Protein AF-M1CTD8-F1 (afdb_monomer)

pLDDT: mean 75.53, std 13.0, range [31.33, 90.31]

InterPro domains:
  IPR005174 KIB1-4, beta-propeller [PF03478] (2-93)

Foldseek 3Di:
DDDDDDPFDWDWDDDPPDPDIQIDRCRVVVFAWDDWDDDDQWIWTAGLQQWIKIWRPPDNDTDIDTQDGDPNVRDDSPPPDDDFDQDPNRTDD

Mean predicted aligned error: 8.53 Å

Solvent-accessible surface area (backbone atoms only — not comparable to full-atom values): 6082 Å² total; per-residue (Å²): 140,85,84,85,89,62,101,61,61,62,50,72,50,75,53,98,85,50,95,59,74,43,64,41,87,47,55,94,59,85,52,61,71,77,45,78,49,78,56,99,79,27,40,37,37,31,28,76,71,36,40,28,32,37,34,45,61,70,72,87,52,64,47,75,44,84,70,50,67,45,55,74,91,74,52,50,92,84,60,91,80,85,66,83,43,77,56,97,88,41,80,45,117

Secondary structure (DSSP, 8-state):
-PPP--SS-EEEE--TT-SSPEEEE-GGG-S-EEEEEEETTEEEEEETTSEEEEEEEETTEEEEEEEEE--TTT--TT------EEETTEEE-

Nearest PDB structures (foldseek):
  8eti-assembly1_5  TM=6.985E-01  e=3.260E-01  Schizosaccharomyces pombe
  8eth-assembly1_5  TM=7.047E-01  e=7.774E-01  Schizosaccharomyces pombe
  7eeb-assembly1_G  TM=6.361E-01  e=1.039E+00  Mus musculus
  9cnz-assembly1_B  TM=5.639E-01  e=1.039E+00  Escherichia coli
  6pnr-assembly1_A  TM=4.308E-01  e=2.624E+00  Agathobacter rectalis

Structure (mmCIF, N/CA/C/O backbone):
data_AF-M1CTD8-F1
#
_entry.id   AF-M1CTD8-F1
#
loop_
_atom_site.group_PDB
_atom_site.id
_atom_site.type_symbol
_atom_site.label_atom_id
_atom_site.label_alt_id
_atom_site.label_comp_id
_atom_site.label_asym_id
_atom_site.label_entity_id
_atom_site.label_seq_id
_atom_site.pdbx_PDB_ins_code
_atom_site.Cartn_x
_atom_site.Cartn_y
_atom_site.Cartn_z
_atom_site.occupancy
_atom_site.B_iso_or_equiv
_atom_site.auth_seq_id
_atom_site.auth_comp_id
_atom_site.auth_asym_id
_atom_site.auth_atom_id
_atom_site.pdbx_PDB_model_num
ATOM 1 N N . MET A 1 1 ? 10.143 7.160 19.785 1.00 36.91 1 MET A N 1
ATOM 2 C CA . MET A 1 1 ? 10.418 6.428 18.533 1.00 36.91 1 MET A CA 1
ATOM 3 C C . MET A 1 1 ? 10.536 4.960 18.903 1.00 36.91 1 MET A C 1
ATOM 5 O O . MET A 1 1 ? 11.458 4.614 19.627 1.00 36.91 1 MET A O 1
ATOM 9 N N . VAL A 1 2 ? 9.537 4.146 18.564 1.00 31.33 2 VAL A N 1
ATOM 10 C CA . VAL A 1 2 ? 9.510 2.712 18.895 1.00 31.33 2 VAL A CA 1
ATOM 11 C C . VAL A 1 2 ? 9.903 1.959 17.630 1.00 31.33 2 VAL A C 1
ATOM 13 O O . VAL A 1 2 ? 9.262 2.136 16.599 1.00 31.33 2 VAL A O 1
ATOM 16 N N . HIS A 1 3 ? 10.982 1.180 17.693 1.00 35.81 3 HIS A N 1
ATOM 17 C CA . HIS A 1 3 ? 11.416 0.315 16.598 1.00 35.81 3 HIS A CA 1
ATOM 18 C C . HIS A 1 3 ? 10.834 -1.082 16.813 1.00 35.81 3 HIS A C 1
ATOM 20 O O . HIS A 1 3 ? 11.100 -1.706 17.839 1.00 35.81 3 HIS A O 1
ATOM 26 N N . HIS A 1 4 ? 10.053 -1.571 15.851 1.00 40.94 4 HIS A N 1
ATOM 27 C CA . HIS A 1 4 ? 9.598 -2.957 15.821 1.00 40.94 4 HIS A CA 1
ATOM 28 C C . HIS A 1 4 ? 10.595 -3.774 14.992 1.00 40.94 4 HIS A C 1
ATOM 30 O O . HIS A 1 4 ? 10.832 -3.459 13.829 1.00 40.94 4 HIS A O 1
ATOM 36 N N . ASN A 1 5 ? 11.215 -4.787 15.601 1.00 40.75 5 ASN A N 1
ATOM 37 C CA . ASN A 1 5 ? 12.181 -5.668 14.946 1.00 40.75 5 ASN A CA 1
ATOM 38 C C . ASN A 1 5 ? 11.511 -7.036 14.746 1.00 40.75 5 ASN A C 1
ATOM 40 O O . ASN A 1 5 ? 11.429 -7.829 15.681 1.00 40.75 5 ASN A O 1
ATOM 44 N N . GLY A 1 6 ? 10.968 -7.271 13.552 1.00 44.25 6 GLY A N 1
ATOM 45 C CA . GLY A 1 6 ? 10.364 -8.538 13.136 1.00 44.25 6 GLY A CA 1
ATOM 46 C C . GLY A 1 6 ? 10.922 -8.956 11.778 1.00 44.25 6 GLY A C 1
ATOM 47 O O . GLY A 1 6 ? 11.284 -8.096 10.980 1.00 44.25 6 GLY A O 1
ATOM 48 N N . ALA A 1 7 ? 11.018 -10.266 11.533 1.00 51.50 7 ALA A N 1
ATOM 49 C CA . ALA A 1 7 ? 11.534 -10.849 10.284 1.00 51.50 7 ALA A CA 1
ATOM 50 C C . ALA A 1 7 ? 10.740 -10.429 9.031 1.00 51.50 7 ALA A C 1
ATOM 52 O O . ALA A 1 7 ? 11.229 -10.534 7.908 1.00 51.50 7 ALA A O 1
ATOM 53 N N . ASP A 1 8 ? 9.541 -9.911 9.253 1.00 55.84 8 ASP A N 1
ATOM 54 C CA . ASP A 1 8 ? 8.632 -9.399 8.254 1.00 55.84 8 ASP A CA 1
ATOM 55 C C . ASP A 1 8 ? 8.748 -7.871 8.185 1.00 55.84 8 ASP A C 1
ATOM 57 O O . ASP A 1 8 ? 8.595 -7.155 9.181 1.00 55.84 8 ASP A O 1
ATOM 61 N N . SER A 1 9 ? 9.056 -7.360 6.992 1.00 64.38 9 SER A N 1
ATOM 62 C CA . SER A 1 9 ? 9.072 -5.920 6.746 1.00 64.38 9 SER A CA 1
ATOM 63 C C . SER A 1 9 ? 7.632 -5.418 6.746 1.00 64.38 9 SER A C 1
ATOM 65 O O . SER A 1 9 ? 6.886 -5.689 5.811 1.00 64.38 9 SER A O 1
ATOM 67 N N . PHE A 1 10 ? 7.245 -4.693 7.792 1.00 68.56 10 PHE A N 1
ATOM 68 C CA . PHE A 1 10 ? 5.968 -3.990 7.862 1.00 68.56 10 PHE A CA 1
ATOM 69 C C . PHE A 1 10 ? 6.214 -2.487 7.864 1.00 68.56 10 PHE A C 1
ATOM 71 O O . PHE A 1 10 ? 7.127 -1.997 8.533 1.00 68.56 10 PHE A O 1
ATOM 78 N N . LEU A 1 11 ? 5.375 -1.748 7.143 1.00 77.25 11 LEU A N 1
ATOM 79 C CA . LEU A 1 11 ? 5.243 -0.315 7.375 1.00 77.25 11 LEU A CA 1
ATOM 80 C C . LEU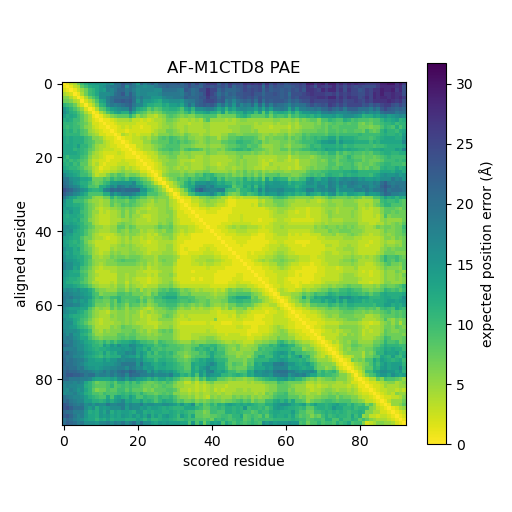 A 1 11 ? 4.130 -0.111 8.399 1.00 77.25 11 LEU A C 1
ATOM 82 O O . LEU A 1 11 ? 3.107 -0.787 8.347 1.00 77.25 11 LEU A O 1
ATOM 86 N N . ALA A 1 12 ? 4.318 0.815 9.330 1.00 79.38 12 ALA A N 1
ATOM 87 C CA . ALA A 1 12 ? 3.299 1.161 10.308 1.00 79.38 12 ALA A CA 1
ATOM 88 C C . ALA A 1 12 ? 3.113 2.674 10.338 1.00 79.38 12 ALA A C 1
ATOM 90 O O . ALA A 1 12 ? 4.083 3.431 10.264 1.00 79.38 12 ALA A O 1
ATOM 91 N N . PHE A 1 13 ? 1.866 3.113 10.459 1.00 81.25 13 PHE A N 1
ATOM 92 C CA . PHE A 1 13 ? 1.537 4.517 10.661 1.00 81.25 13 PHE A CA 1
ATOM 93 C C . PHE A 1 13 ? 0.460 4.652 11.740 1.00 81.25 13 PHE A C 1
ATOM 95 O O . PHE A 1 13 ? -0.248 3.699 12.074 1.00 81.25 13 PHE A O 1
ATOM 102 N N . TRP A 1 14 ? 0.361 5.854 12.297 1.00 83.50 14 TRP A N 1
ATOM 103 C CA . TRP A 1 14 ? -0.613 6.197 13.323 1.00 83.50 14 TRP A CA 1
ATOM 104 C C . TRP A 1 14 ? -1.261 7.539 12.982 1.00 83.50 14 TRP A C 1
ATOM 106 O O . TRP A 1 14 ? -0.564 8.479 12.589 1.00 83.50 14 TRP A O 1
ATOM 116 N N . ARG A 1 15 ? -2.587 7.629 13.120 1.00 80.44 15 ARG A N 1
ATOM 117 C CA . ARG A 1 15 ? -3.354 8.880 13.015 1.00 80.44 15 ARG A CA 1
ATOM 118 C C . ARG A 1 15 ? -3.892 9.243 14.391 1.00 80.44 15 ARG A C 1
ATOM 120 O O . ARG A 1 15 ? -4.135 8.365 15.207 1.00 80.44 15 ARG A O 1
ATOM 127 N N . SER A 1 16 ? -4.147 10.528 14.627 1.00 80.69 16 SER A N 1
ATOM 128 C CA . SER A 1 16 ? -4.634 11.019 15.926 1.00 80.69 16 SER A CA 1
ATOM 129 C C . SER A 1 16 ? -5.952 10.391 16.391 1.00 80.69 16 SER A C 1
ATOM 131 O O . SER A 1 16 ? -6.256 10.435 17.577 1.00 80.69 16 SER A O 1
ATOM 133 N N . GLU A 1 17 ? -6.737 9.844 15.464 1.00 83.31 17 GLU A N 1
ATOM 134 C CA . GLU A 1 17 ? -8.026 9.197 15.730 1.00 83.31 17 GLU A CA 1
ATOM 135 C C . GLU A 1 17 ? -7.915 7.670 15.871 1.00 83.31 17 GLU A C 1
ATOM 137 O O . GLU A 1 17 ? -8.880 7.024 16.278 1.00 83.31 17 GLU A O 1
ATOM 142 N N . ASP A 1 18 ? -6.756 7.081 15.555 1.00 80.75 18 ASP A N 1
ATOM 143 C CA . ASP A 1 18 ? -6.558 5.636 15.626 1.00 80.75 18 ASP A CA 1
ATOM 144 C C . ASP A 1 18 ? -6.177 5.216 17.055 1.00 80.75 18 ASP A C 1
ATOM 146 O O . ASP A 1 18 ? -5.268 5.778 17.675 1.00 80.75 18 ASP A O 1
ATOM 150 N N . LEU A 1 19 ? -6.854 4.185 17.572 1.00 83.06 19 LEU A N 1
ATOM 151 C CA . LEU A 1 19 ? -6.565 3.614 18.892 1.00 83.06 19 LEU A CA 1
ATOM 152 C C . LEU A 1 19 ? -5.239 2.829 18.909 1.00 83.06 19 LEU A C 1
ATOM 154 O O . LEU A 1 19 ? -4.561 2.785 19.931 1.00 83.06 19 LEU A O 1
ATOM 158 N N . ASP A 1 20 ? -4.877 2.250 17.761 1.00 82.75 20 ASP A N 1
ATOM 159 C CA . ASP A 1 20 ? -3.726 1.370 17.557 1.00 82.75 20 ASP A CA 1
ATOM 160 C C . ASP A 1 20 ? -2.946 1.761 16.289 1.00 82.75 20 ASP A C 1
ATOM 162 O O . ASP A 1 20 ? -3.434 2.491 15.424 1.00 82.75 20 ASP A O 1
ATOM 166 N N . TRP A 1 21 ? -1.717 1.256 16.152 1.00 83.50 21 TRP A N 1
ATOM 167 C CA . TRP A 1 21 ? -0.937 1.406 14.920 1.00 83.50 21 TRP A CA 1
ATOM 168 C C . TRP A 1 21 ? -1.560 0.590 13.786 1.00 83.50 21 TRP A C 1
ATOM 170 O O . TRP A 1 21 ? -1.771 -0.619 13.919 1.00 83.50 21 TRP A O 1
ATOM 180 N N . THR A 1 22 ? -1.782 1.227 12.637 1.00 81.44 22 THR A N 1
ATOM 181 C CA . THR A 1 22 ? -2.201 0.509 11.432 1.00 81.44 22 THR A CA 1
ATOM 182 C C . THR A 1 22 ? -0.968 -0.035 10.727 1.00 81.44 22 THR A C 1
ATOM 184 O O . THR A 1 22 ? -0.032 0.707 10.418 1.00 81.44 22 THR A O 1
ATOM 187 N N . HIS A 1 23 ? -0.974 -1.341 10.476 1.0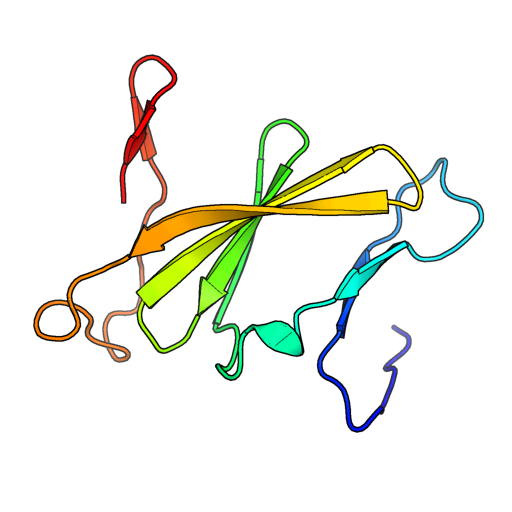0 80.06 23 HIS A N 1
ATOM 188 C CA . HIS A 1 23 ? 0.118 -2.044 9.820 1.00 80.06 23 HIS A CA 1
ATOM 189 C C . HIS A 1 23 ? -0.217 -2.246 8.343 1.00 80.06 23 HIS A C 1
ATOM 191 O O . HIS A 1 23 ? -1.310 -2.681 7.987 1.00 80.06 23 HIS A O 1
ATOM 197 N N . ILE A 1 24 ? 0.742 -1.928 7.485 1.00 78.50 24 ILE A N 1
ATOM 198 C CA . ILE A 1 24 ? 0.708 -2.170 6.050 1.00 78.50 24 ILE A CA 1
ATOM 199 C C . ILE A 1 24 ? 1.621 -3.367 5.796 1.00 78.50 24 ILE A C 1
ATOM 201 O O . ILE A 1 24 ? 2.841 -3.287 5.988 1.00 78.50 24 ILE A O 1
ATOM 205 N N . ASP A 1 25 ? 1.021 -4.476 5.368 1.00 75.12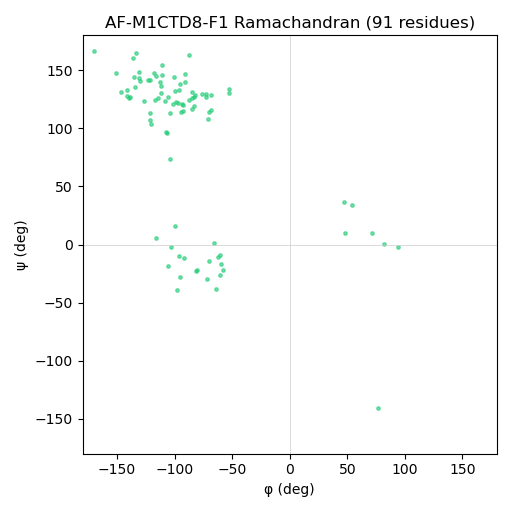 25 ASP A N 1
ATOM 206 C CA . ASP A 1 25 ? 1.769 -5.646 4.923 1.00 75.12 25 ASP A CA 1
ATOM 207 C C . ASP A 1 25 ? 2.458 -5.347 3.587 1.00 75.12 25 ASP A C 1
ATOM 209 O O . ASP A 1 25 ? 1.810 -5.137 2.559 1.00 75.12 25 ASP A O 1
ATOM 213 N N . VAL A 1 26 ? 3.791 -5.322 3.621 1.00 71.38 26 VAL A N 1
ATOM 214 C CA . VAL A 1 26 ? 4.639 -5.183 2.433 1.00 71.38 26 VAL A CA 1
ATOM 215 C C . VAL A 1 26 ? 5.511 -6.421 2.198 1.00 71.38 26 V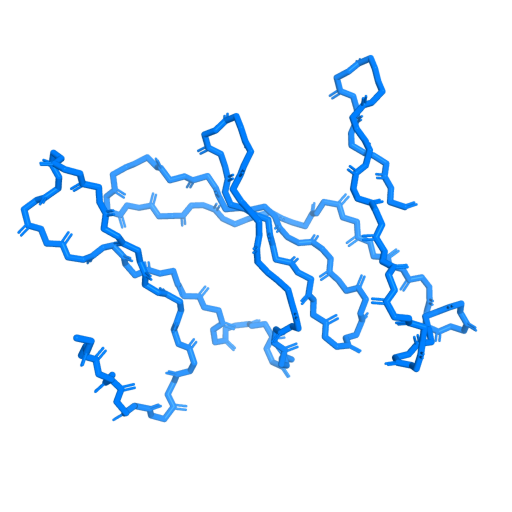AL A C 1
ATOM 217 O O . VAL A 1 26 ? 6.316 -6.438 1.266 1.00 71.38 26 VAL A O 1
ATOM 220 N N . VAL A 1 27 ? 5.323 -7.489 2.982 1.00 61.22 27 VAL A N 1
ATOM 221 C CA . VAL A 1 27 ? 6.096 -8.743 2.915 1.00 61.22 27 VAL A CA 1
ATOM 222 C C . VAL A 1 27 ? 5.875 -9.444 1.578 1.00 61.22 27 VAL A C 1
ATOM 224 O O . VAL A 1 27 ? 6.822 -9.915 0.945 1.00 61.22 27 VAL A O 1
ATOM 227 N N . ASN A 1 28 ? 4.643 -9.399 1.065 1.00 58.25 28 ASN A N 1
ATO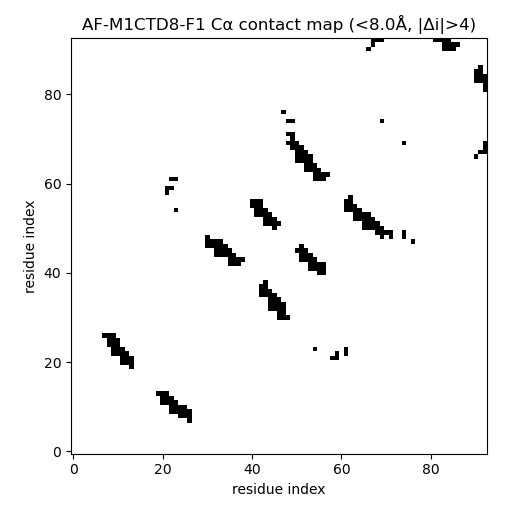M 228 C CA . ASN A 1 28 ? 4.284 -9.942 -0.249 1.00 58.25 28 ASN A CA 1
ATOM 229 C C . ASN A 1 28 ? 4.939 -9.207 -1.434 1.00 58.25 28 ASN A C 1
ATOM 231 O O . ASN A 1 28 ? 4.669 -9.523 -2.595 1.00 58.25 28 ASN A O 1
ATOM 235 N N . HIS A 1 29 ? 5.765 -8.190 -1.186 1.00 61.22 29 HIS A N 1
ATOM 236 C CA . HIS A 1 29 ? 6.385 -7.400 -2.241 1.00 61.22 29 HIS A CA 1
ATOM 237 C C . HIS A 1 29 ? 7.853 -7.728 -2.491 1.00 61.22 29 HIS A C 1
ATOM 239 O O . HIS A 1 29 ? 8.382 -7.166 -3.447 1.00 61.22 29 HIS A O 1
ATOM 245 N N . ALA A 1 30 ? 8.456 -8.649 -1.718 1.00 55.66 30 ALA A N 1
ATOM 246 C CA . ALA A 1 30 ? 9.782 -9.270 -1.909 1.00 55.66 30 ALA A CA 1
ATOM 247 C C . ALA A 1 30 ? 10.962 -8.316 -2.208 1.00 55.66 30 ALA A C 1
ATOM 249 O O . ALA A 1 30 ? 12.050 -8.760 -2.570 1.00 55.66 30 ALA A O 1
ATOM 250 N N . VAL A 1 31 ? 10.763 -7.004 -2.084 1.00 66.44 31 VAL A N 1
ATOM 251 C CA . VAL A 1 31 ? 11.691 -5.976 -2.547 1.00 66.44 31 VAL A CA 1
ATOM 252 C C . VAL A 1 31 ? 11.705 -4.842 -1.531 1.00 66.44 31 VAL A C 1
ATOM 254 O O . VAL A 1 31 ? 10.656 -4.365 -1.100 1.00 66.44 31 VAL A O 1
ATOM 257 N N . VAL A 1 32 ? 12.913 -4.404 -1.177 1.00 76.75 32 VAL A N 1
ATOM 258 C CA . VAL A 1 32 ? 13.175 -3.279 -0.271 1.00 76.75 32 VAL A CA 1
ATOM 259 C C . VAL A 1 32 ? 12.421 -2.032 -0.739 1.00 76.75 32 VAL A C 1
ATOM 261 O O . VAL A 1 32 ? 12.505 -1.658 -1.910 1.00 76.75 32 VAL A O 1
ATOM 264 N N . ILE A 1 33 ? 11.700 -1.378 0.172 1.00 79.38 33 ILE A N 1
ATOM 265 C CA . ILE A 1 33 ? 11.057 -0.082 -0.078 1.00 79.38 33 ILE A CA 1
ATOM 266 C C . ILE A 1 33 ? 12.094 1.020 0.121 1.00 79.38 33 ILE A C 1
ATOM 268 O O . ILE A 1 33 ? 12.762 1.063 1.151 1.00 79.38 33 ILE A O 1
ATOM 272 N N . ILE A 1 34 ? 12.221 1.907 -0.864 1.00 80.94 34 ILE A N 1
ATOM 273 C CA . ILE A 1 34 ? 13.180 3.021 -0.847 1.00 80.94 34 ILE A CA 1
ATOM 274 C C . ILE A 1 34 ? 12.529 4.378 -0.586 1.00 80.94 34 ILE A C 1
ATOM 276 O O . ILE A 1 34 ? 13.220 5.322 -0.219 1.00 80.94 34 ILE A O 1
ATOM 280 N N . SER A 1 35 ? 11.213 4.492 -0.769 1.00 82.44 35 SER A N 1
ATOM 281 C CA . SER A 1 35 ? 10.472 5.725 -0.502 1.00 82.44 35 SER A CA 1
ATOM 282 C C . SER A 1 35 ? 9.030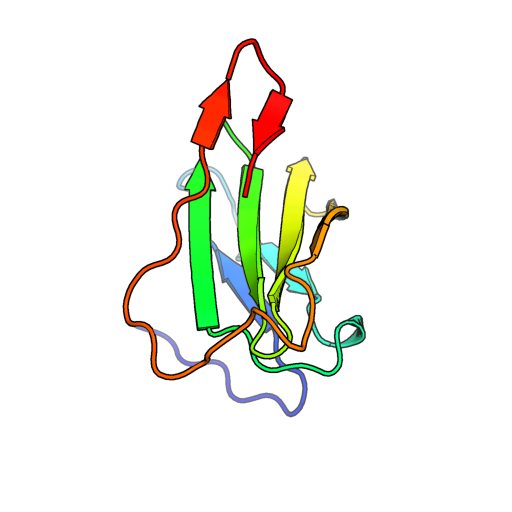 5.426 -0.113 1.00 82.44 35 SER A C 1
ATOM 284 O O . SER A 1 35 ? 8.445 4.454 -0.601 1.00 82.44 35 SER A O 1
ATOM 286 N N . LEU A 1 36 ? 8.475 6.273 0.755 1.00 85.12 36 LEU A N 1
ATOM 287 C CA . LEU A 1 36 ? 7.082 6.265 1.184 1.00 85.12 36 LEU A CA 1
ATOM 288 C C . LEU A 1 36 ? 6.577 7.709 1.286 1.00 85.12 36 LEU A C 1
ATOM 290 O O . LEU A 1 36 ? 7.172 8.524 1.988 1.00 85.12 36 LEU A O 1
ATOM 294 N N . VAL A 1 37 ? 5.469 8.016 0.616 1.00 87.00 37 VAL A N 1
ATOM 295 C CA . VAL A 1 37 ? 4.851 9.349 0.600 1.00 87.00 37 VAL A CA 1
ATOM 296 C C . VAL A 1 37 ? 3.358 9.222 0.883 1.00 87.00 37 VAL A C 1
ATOM 298 O O . VAL A 1 37 ? 2.726 8.273 0.432 1.00 87.00 37 VAL A O 1
ATOM 301 N N . TYR A 1 38 ? 2.780 10.168 1.621 1.00 85.12 38 TYR A N 1
ATOM 302 C CA . TYR A 1 38 ? 1.335 10.255 1.840 1.00 85.12 38 TYR A CA 1
ATOM 303 C C . TYR A 1 38 ? 0.752 11.401 1.012 1.00 85.12 38 TYR A C 1
ATOM 305 O O . TYR A 1 38 ? 1.220 12.535 1.116 1.00 85.12 38 TYR A O 1
ATOM 313 N N . HIS A 1 39 ? -0.272 11.119 0.207 1.00 84.50 39 HIS A N 1
ATOM 314 C CA . HIS A 1 39 ? -0.942 12.116 -0.632 1.00 84.50 39 HIS A CA 1
ATOM 315 C C . HIS A 1 39 ? -2.430 11.793 -0.762 1.00 84.50 39 HIS A C 1
ATOM 317 O O . HIS A 1 39 ? -2.803 10.662 -1.053 1.00 84.50 39 HIS A O 1
ATOM 323 N N . LYS A 1 40 ? -3.290 12.796 -0.534 1.00 85.06 40 LYS A N 1
ATOM 324 C CA . LYS A 1 40 ? -4.758 12.717 -0.706 1.00 85.06 40 LYS A CA 1
ATOM 325 C C . LYS A 1 40 ? -5.446 11.479 -0.092 1.00 85.06 40 LYS A C 1
ATOM 327 O O . LYS A 1 40 ? -6.433 10.994 -0.631 1.00 85.06 40 LYS A O 1
ATOM 332 N N . GLY A 1 41 ? -4.979 11.002 1.063 1.00 82.00 41 GLY A N 1
ATOM 333 C CA . GLY A 1 41 ? -5.616 9.873 1.759 1.00 82.00 41 GLY A CA 1
ATOM 334 C C . GLY A 1 41 ? -5.029 8.500 1.437 1.00 82.00 41 GLY A C 1
ATOM 335 O O . GLY A 1 41 ? -5.451 7.515 2.036 1.00 82.00 41 GLY A O 1
ATOM 336 N N . GLU A 1 42 ? -4.040 8.425 0.548 1.00 87.38 42 GLU A N 1
ATOM 337 C CA . GLU A 1 42 ? -3.335 7.190 0.212 1.00 87.38 42 GLU A CA 1
ATOM 338 C C . GLU A 1 42 ? -1.847 7.308 0.565 1.00 87.38 42 GLU A C 1
ATOM 340 O O . GLU A 1 42 ? -1.238 8.379 0.469 1.00 87.38 42 GLU A O 1
ATOM 345 N N . PHE A 1 43 ? -1.244 6.183 0.945 1.00 88.00 43 PHE A N 1
ATOM 346 C CA . PHE A 1 43 ? 0.212 6.060 0.961 1.00 88.00 43 PHE A CA 1
ATOM 347 C C . PHE A 1 43 ? 0.702 5.533 -0.381 1.00 88.00 43 PHE A C 1
ATOM 349 O O . PHE A 1 43 ? 0.055 4.696 -0.999 1.00 88.00 43 PHE A O 1
ATOM 356 N N . TYR A 1 44 ? 1.883 5.966 -0.795 1.00 88.44 44 TYR A N 1
ATOM 357 C CA . TYR A 1 44 ? 2.555 5.541 -2.012 1.00 88.44 44 TYR A CA 1
ATOM 358 C C . TYR A 1 44 ? 3.957 5.072 -1.659 1.00 88.44 44 TYR A C 1
ATOM 360 O O . TYR A 1 44 ? 4.723 5.839 -1.083 1.00 88.44 44 TYR A O 1
ATOM 368 N N . SER A 1 45 ? 4.308 3.834 -2.000 1.00 87.44 45 SER A N 1
ATOM 369 C CA . SER A 1 45 ? 5.675 3.328 -1.835 1.00 87.44 45 SER A CA 1
ATOM 370 C C . SER A 1 45 ? 6.347 3.102 -3.173 1.00 87.44 45 SER A C 1
ATOM 372 O O . SER A 1 45 ? 5.699 2.583 -4.082 1.00 87.44 45 SER A O 1
ATOM 374 N N . MET A 1 46 ? 7.653 3.332 -3.235 1.00 85.94 46 MET A N 1
ATOM 375 C CA . MET A 1 46 ? 8.509 2.889 -4.333 1.00 85.94 46 MET A CA 1
ATOM 376 C C . MET A 1 46 ? 9.471 1.806 -3.844 1.00 85.94 46 MET A C 1
ATOM 378 O O . MET A 1 46 ? 10.125 1.976 -2.812 1.00 85.94 46 MET A O 1
ATOM 382 N N . SER A 1 47 ? 9.556 0.691 -4.569 1.00 83.62 47 SER A N 1
ATOM 383 C CA . SER A 1 47 ? 10.522 -0.375 -4.295 1.00 83.62 47 SER A CA 1
ATOM 384 C C . SER A 1 47 ? 11.862 -0.132 -4.997 1.00 83.62 47 SER A C 1
ATOM 386 O O . SER A 1 47 ? 11.949 0.607 -5.976 1.00 83.62 47 SER A O 1
ATOM 388 N N . TYR A 1 48 ? 12.904 -0.836 -4.552 1.00 79.00 48 TYR A N 1
ATOM 389 C CA . TYR A 1 48 ? 14.213 -0.895 -5.213 1.00 79.00 48 TYR A CA 1
ATOM 390 C C . TYR A 1 48 ? 14.157 -1.504 -6.627 1.00 79.00 48 TYR A C 1
ATOM 392 O O . TYR A 1 48 ? 15.130 -1.445 -7.362 1.00 79.00 48 TYR A O 1
ATOM 400 N N . SER A 1 49 ? 13.031 -2.102 -7.022 1.00 79.44 49 SER A N 1
ATOM 401 C CA . SER A 1 49 ? 12.796 -2.601 -8.381 1.00 79.44 49 SER A CA 1
ATOM 402 C C . SER A 1 49 ? 11.955 -1.629 -9.218 1.00 79.44 49 SER A C 1
ATOM 404 O O . SER A 1 49 ? 11.317 -2.061 -10.168 1.00 79.44 49 SER A O 1
ATOM 406 N N . GLY A 1 50 ? 11.813 -0.368 -8.797 1.00 82.81 50 GLY A N 1
ATOM 407 C CA . GLY A 1 50 ? 11.029 0.636 -9.521 1.00 82.81 50 GLY A CA 1
ATOM 408 C C . GLY A 1 50 ? 9.509 0.445 -9.472 1.00 82.81 50 GLY A C 1
ATOM 409 O O . GLY A 1 50 ? 8.789 1.136 -10.189 1.00 82.81 50 GLY A O 1
ATOM 410 N N . LYS A 1 51 ? 8.981 -0.463 -8.637 1.00 87.38 51 LYS A N 1
ATOM 411 C CA . LYS A 1 51 ? 7.529 -0.670 -8.513 1.00 87.38 51 LYS A CA 1
ATOM 412 C C . LYS A 1 51 ? 6.934 0.352 -7.569 1.00 87.38 51 LYS A C 1
ATOM 414 O O . LYS A 1 51 ? 7.351 0.444 -6.412 1.00 87.38 51 LYS A O 1
ATOM 419 N N . VAL A 1 52 ? 5.904 1.046 -8.038 1.00 88.44 52 VAL A N 1
ATOM 420 C CA . VAL A 1 52 ? 5.152 2.015 -7.249 1.00 88.44 52 VAL A CA 1
ATOM 421 C C . VAL A 1 52 ? 3.781 1.464 -6.911 1.00 88.44 52 VAL A C 1
ATOM 423 O O . VAL A 1 52 ? 3.007 1.076 -7.787 1.00 88.44 52 VAL A O 1
ATOM 426 N N . ARG A 1 53 ? 3.479 1.414 -5.615 1.00 89.56 53 ARG A N 1
ATOM 427 C CA . ARG A 1 53 ? 2.215 0.899 -5.081 1.00 89.56 53 ARG A CA 1
ATOM 428 C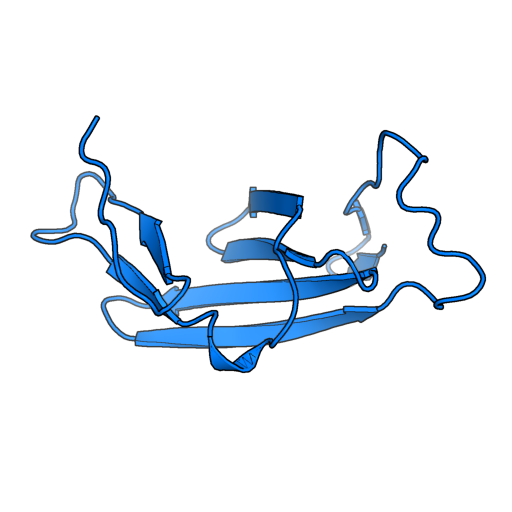 C . ARG A 1 53 ? 1.507 1.961 -4.267 1.00 89.56 53 ARG A C 1
ATOM 430 O O . ARG A 1 53 ? 2.167 2.691 -3.535 1.00 89.56 53 ARG A O 1
ATOM 437 N N . ALA A 1 54 ? 0.187 1.998 -4.384 1.00 90.31 54 ALA A N 1
ATOM 438 C CA . ALA A 1 54 ? -0.682 2.779 -3.522 1.00 90.31 54 ALA A CA 1
ATOM 439 C C . ALA A 1 54 ? -1.314 1.872 -2.467 1.00 90.31 54 ALA A C 1
ATOM 441 O O . ALA A 1 54 ? -1.655 0.720 -2.758 1.00 90.31 54 ALA A O 1
ATOM 442 N N . TYR A 1 55 ? -1.489 2.423 -1.273 1.00 87.81 55 TYR A N 1
ATOM 443 C CA . TYR A 1 55 ? -2.147 1.802 -0.138 1.00 87.81 55 TYR A CA 1
ATOM 444 C C . TYR A 1 55 ? -3.322 2.685 0.268 1.00 87.81 55 TYR A C 1
ATOM 446 O O . TYR A 1 55 ? -3.144 3.774 0.822 1.00 87.81 55 TYR A O 1
ATOM 454 N N . GLU A 1 56 ? -4.522 2.208 -0.035 1.00 87.31 56 GLU A N 1
ATOM 455 C CA . GLU A 1 56 ? -5.767 2.804 0.424 1.00 87.31 56 GLU A CA 1
ATOM 456 C C . GLU A 1 56 ? -6.040 2.287 1.834 1.00 87.31 56 GLU A C 1
ATOM 458 O O . GLU A 1 56 ? -6.177 1.078 2.056 1.00 87.31 56 GLU A O 1
ATOM 463 N N . VAL A 1 57 ? -6.109 3.205 2.795 1.00 78.94 57 VAL A N 1
ATOM 464 C CA . VAL A 1 57 ? -6.314 2.850 4.196 1.00 78.94 57 VAL A CA 1
ATOM 465 C C . VAL A 1 57 ? -7.732 3.205 4.634 1.00 78.94 57 VAL A C 1
ATOM 467 O O . VAL A 1 57 ? -8.015 4.324 5.064 1.00 78.94 57 VAL A O 1
ATOM 470 N N . ALA A 1 58 ? -8.619 2.214 4.579 1.00 76.88 58 ALA A N 1
ATOM 471 C CA . ALA A 1 58 ? -9.983 2.302 5.091 1.00 76.88 58 ALA A CA 1
ATOM 472 C C . ALA A 1 58 ? -10.090 1.548 6.431 1.00 76.88 58 ALA A C 1
ATOM 474 O O . ALA A 1 58 ? -10.635 0.445 6.515 1.00 76.88 58 ALA A O 1
ATOM 475 N N . GLY A 1 59 ? -9.534 2.143 7.492 1.00 71.19 59 GLY A N 1
ATOM 476 C CA . GLY A 1 59 ? -9.487 1.534 8.827 1.00 71.19 59 GLY A CA 1
ATOM 477 C C . GLY A 1 59 ? -8.414 0.437 8.930 1.00 71.19 59 GLY A C 1
ATOM 478 O O . GLY A 1 59 ? -7.339 0.612 8.362 1.00 71.19 59 GLY A O 1
ATOM 479 N N . PRO A 1 60 ? -8.663 -0.688 9.629 1.00 67.94 60 PRO A N 1
ATOM 480 C CA . PRO A 1 60 ? -7.653 -1.735 9.823 1.00 67.94 60 PRO A CA 1
ATOM 481 C C . PRO A 1 60 ? -7.336 -2.518 8.539 1.00 67.94 60 PRO A C 1
ATOM 483 O O . PRO A 1 60 ? -6.343 -3.237 8.483 1.00 67.94 60 PRO A O 1
ATOM 486 N N . ASN A 1 61 ? -8.175 -2.389 7.506 1.00 72.56 61 ASN A N 1
ATOM 487 C CA . ASN A 1 61 ? -7.971 -3.044 6.224 1.00 72.56 61 ASN A CA 1
ATOM 488 C C . ASN A 1 61 ? -7.249 -2.097 5.266 1.00 72.56 61 ASN A C 1
ATOM 490 O O . ASN A 1 61 ? -7.806 -1.086 4.830 1.00 72.56 61 ASN A O 1
ATOM 494 N N . VAL A 1 62 ? -6.025 -2.466 4.904 1.00 80.50 62 VAL A N 1
ATOM 495 C CA . VAL A 1 62 ? -5.233 -1.764 3.897 1.00 80.50 62 VAL A CA 1
ATOM 496 C C . VAL A 1 62 ? -5.389 -2.483 2.564 1.00 80.50 62 VAL A C 1
ATOM 498 O O . VAL A 1 62 ? -5.090 -3.673 2.454 1.00 80.50 62 VAL A O 1
ATOM 501 N N . LYS A 1 63 ? -5.865 -1.772 1.540 1.00 85.38 63 LYS A N 1
ATOM 502 C CA . LYS A 1 63 ? -5.890 -2.286 0.168 1.00 85.38 63 LYS A CA 1
ATOM 503 C C . LYS A 1 63 ? -4.668 -1.791 -0.579 1.00 85.38 63 LYS A C 1
ATOM 505 O O . LYS A 1 63 ? -4.390 -0.596 -0.588 1.00 85.38 63 LYS A O 1
ATOM 510 N N . THR A 1 64 ? -3.998 -2.702 -1.270 1.00 86.50 64 THR A N 1
ATOM 511 C CA . THR A 1 64 ? -2.800 -2.386 -2.046 1.00 86.50 64 THR A CA 1
ATOM 512 C C . THR A 1 64 ? -3.074 -2.520 -3.537 1.00 86.50 64 THR A C 1
ATOM 514 O O . THR A 1 64 ? -3.669 -3.505 -3.976 1.00 86.50 64 THR A O 1
ATOM 517 N N . ARG A 1 65 ? -2.593 -1.564 -4.337 1.00 89.19 65 ARG A N 1
ATOM 518 C CA . ARG A 1 65 ? -2.638 -1.625 -5.808 1.00 89.19 65 ARG A CA 1
ATOM 519 C C . ARG A 1 65 ? -1.313 -1.199 -6.431 1.00 89.19 65 ARG A C 1
ATOM 521 O O . ARG A 1 65 ? -0.661 -0.282 -5.937 1.00 89.19 65 ARG A O 1
ATOM 528 N N . LEU A 1 66 ? -0.927 -1.838 -7.535 1.00 89.00 66 LEU A N 1
ATOM 529 C CA . LEU A 1 66 ? 0.175 -1.361 -8.375 1.00 89.00 66 LEU A CA 1
ATOM 530 C C . LEU A 1 66 ? -0.297 -0.114 -9.133 1.00 89.00 66 LEU A C 1
ATOM 532 O O . LEU A 1 66 ? -1.351 -0.136 -9.764 1.00 89.00 66 LEU A O 1
ATOM 536 N N . VAL A 1 67 ? 0.466 0.970 -9.032 1.00 89.94 67 VAL A N 1
ATOM 537 C CA . VAL A 1 67 ? 0.191 2.247 -9.710 1.00 89.94 67 VAL A CA 1
ATOM 538 C C . VAL A 1 67 ? 1.019 2.355 -10.980 1.00 89.94 67 VAL A C 1
ATOM 540 O O . VAL A 1 67 ? 0.529 2.823 -12.000 1.00 89.94 67 VAL A O 1
ATOM 543 N N . GLY A 1 68 ? 2.265 1.896 -10.914 1.00 87.44 68 GLY A N 1
ATOM 544 C CA . GLY A 1 68 ? 3.191 1.932 -12.028 1.00 87.44 68 GLY A CA 1
ATOM 545 C C . GLY A 1 68 ? 4.443 1.131 -11.723 1.00 87.44 68 GLY A C 1
ATOM 546 O O . GLY A 1 68 ? 4.704 0.742 -10.581 1.00 87.44 68 GLY A O 1
ATOM 547 N N . GLU A 1 69 ? 5.212 0.883 -12.766 1.00 88.81 69 GLU A N 1
ATOM 548 C CA . GLU A 1 69 ? 6.505 0.226 -12.696 1.00 88.81 69 GLU A CA 1
ATOM 549 C C . GLU A 1 69 ? 7.442 0.961 -13.644 1.00 88.81 69 GLU A C 1
ATOM 551 O O . GLU A 1 69 ? 7.104 1.191 -14.805 1.00 88.81 69 GLU A O 1
ATOM 556 N N . ILE A 1 70 ? 8.591 1.377 -13.120 1.00 84.44 70 ILE A N 1
ATOM 557 C CA . ILE A 1 70 ? 9.674 1.915 -13.936 1.00 84.44 70 ILE A CA 1
ATOM 558 C C . ILE A 1 70 ? 10.349 0.725 -14.604 1.00 84.44 70 ILE A C 1
ATOM 560 O O . ILE A 1 70 ? 10.707 -0.238 -13.926 1.00 84.44 70 ILE A O 1
ATOM 564 N N . ASP A 1 71 ? 10.529 0.807 -15.919 1.00 81.44 71 ASP A N 1
ATOM 565 C CA . ASP A 1 71 ? 11.271 -0.196 -16.677 1.00 81.44 71 ASP A CA 1
ATOM 566 C C . ASP A 1 71 ? 12.655 -0.431 -16.057 1.00 81.44 71 ASP A C 1
ATOM 568 O O . ASP A 1 71 ? 13.376 0.519 -15.747 1.00 81.44 71 ASP A O 1
ATOM 572 N N . GLU A 1 72 ? 13.038 -1.695 -15.896 1.00 72.81 72 GLU A N 1
ATOM 573 C CA . GLU A 1 72 ? 14.276 -2.088 -15.217 1.00 72.81 72 GLU A CA 1
ATOM 574 C C . GLU A 1 72 ? 15.547 -1.536 -15.881 1.00 72.81 72 GLU A C 1
ATOM 576 O O . GLU A 1 72 ? 16.541 -1.308 -15.195 1.00 72.81 72 GLU A O 1
ATOM 581 N N . ASN A 1 73 ? 15.516 -1.261 -17.191 1.00 74.19 73 ASN A N 1
ATOM 582 C CA . ASN A 1 73 ? 16.648 -0.676 -17.914 1.00 74.19 73 ASN A CA 1
ATOM 583 C C . ASN A 1 73 ? 16.733 0.842 -17.720 1.00 74.19 73 ASN A C 1
ATOM 585 O O . ASN A 1 73 ? 17.791 1.441 -17.917 1.00 74.19 73 ASN A O 1
ATOM 589 N N . THR A 1 74 ? 15.614 1.467 -17.357 1.00 74.44 74 THR A N 1
ATOM 590 C CA . THR A 1 74 ? 15.502 2.909 -17.103 1.00 74.44 74 THR A CA 1
ATOM 591 C C . THR A 1 74 ? 15.658 3.224 -15.616 1.00 74.44 74 THR A C 1
ATOM 593 O O . THR A 1 74 ? 16.117 4.305 -15.236 1.00 74.44 74 THR A O 1
ATOM 596 N N . PHE A 1 75 ? 15.297 2.273 -14.756 1.00 74.69 75 PHE A N 1
ATOM 597 C CA . PHE A 1 75 ? 15.448 2.390 -13.323 1.00 74.69 75 PHE A CA 1
ATOM 598 C C . PHE A 1 75 ? 16.931 2.381 -12.950 1.00 74.69 75 PHE A C 1
ATOM 600 O O . PHE A 1 75 ? 17.650 1.398 -13.112 1.00 74.69 75 PHE A O 1
ATOM 607 N N . ASN A 1 76 ? 17.392 3.497 -12.401 1.00 73.06 76 ASN A N 1
ATOM 608 C CA . ASN A 1 76 ? 18.744 3.647 -11.914 1.00 73.06 76 ASN A CA 1
ATOM 609 C C . ASN A 1 76 ? 18.661 3.975 -10.430 1.00 73.06 76 ASN A C 1
ATOM 611 O O . ASN A 1 76 ? 18.409 5.113 -10.049 1.00 73.06 76 ASN A O 1
ATOM 615 N N . SER A 1 77 ? 18.940 2.983 -9.588 1.00 64.62 77 SER A N 1
ATOM 616 C CA . SER A 1 77 ? 18.940 3.146 -8.131 1.00 64.62 77 SER A CA 1
ATOM 617 C C . SER A 1 77 ? 19.954 4.177 -7.611 1.00 64.62 77 SER A C 1
ATOM 619 O O . SER A 1 77 ? 19.933 4.503 -6.427 1.00 64.62 77 SER A O 1
ATOM 621 N N . ARG A 1 78 ? 20.853 4.686 -8.470 1.00 67.56 78 ARG A N 1
ATOM 622 C CA . ARG A 1 78 ? 21.786 5.782 -8.163 1.00 67.56 78 ARG A CA 1
ATOM 623 C C . ARG A 1 78 ? 21.235 7.167 -8.512 1.00 67.56 78 ARG A C 1
ATOM 625 O O . ARG A 1 78 ? 21.859 8.157 -8.137 1.00 67.56 78 ARG A O 1
ATOM 632 N N . VAL A 1 79 ? 20.122 7.258 -9.245 1.00 69.12 79 VAL 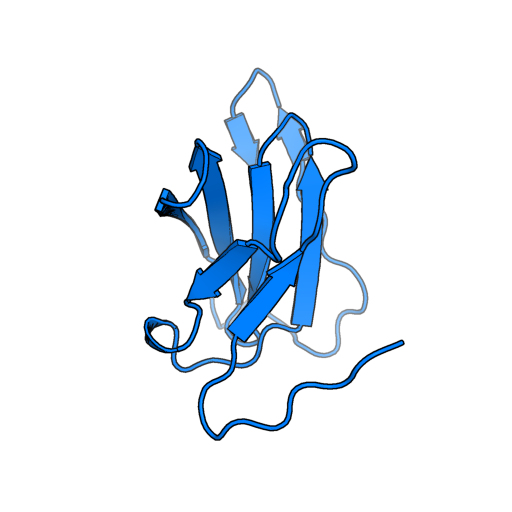A N 1
ATOM 633 C CA . VAL A 1 79 ? 19.399 8.522 -9.441 1.00 69.12 79 VAL A CA 1
ATOM 634 C C . VAL A 1 79 ? 18.691 8.860 -8.133 1.00 69.12 79 VAL A C 1
ATOM 636 O O . VAL A 1 79 ? 18.043 8.012 -7.526 1.00 69.12 79 VAL A O 1
ATOM 639 N N . ILE A 1 80 ? 18.884 10.097 -7.677 1.00 63.56 80 ILE A N 1
ATOM 640 C CA . ILE A 1 80 ? 18.563 10.515 -6.306 1.00 63.56 80 ILE A CA 1
ATOM 641 C C . ILE A 1 80 ? 17.066 10.824 -6.149 1.00 63.56 80 ILE A C 1
ATOM 643 O O . ILE A 1 80 ? 16.540 10.748 -5.041 1.00 63.56 80 ILE A O 1
ATOM 647 N N . GLU A 1 81 ? 16.364 11.143 -7.242 1.00 73.81 81 GLU A N 1
ATOM 648 C CA . GLU A 1 81 ? 15.003 11.679 -7.177 1.00 73.81 81 GLU A CA 1
ATOM 649 C C . GLU A 1 81 ? 14.107 11.116 -8.286 1.00 73.81 81 GLU A C 1
ATOM 651 O O . GLU A 1 81 ? 14.426 11.197 -9.471 1.00 73.81 81 GLU A O 1
ATOM 656 N N . TYR A 1 82 ? 12.957 10.583 -7.874 1.00 79.25 82 TYR A N 1
ATOM 657 C CA . TYR A 1 82 ? 11.835 10.208 -8.730 1.00 79.25 82 TYR A CA 1
ATOM 658 C C . TYR A 1 82 ? 10.598 10.962 -8.247 1.00 79.25 82 TYR A C 1
ATOM 660 O O . TYR A 1 82 ? 10.399 11.114 -7.038 1.00 79.25 82 TYR A O 1
ATOM 668 N N . TYR A 1 83 ? 9.766 11.420 -9.179 1.00 81.62 83 TYR A N 1
ATOM 669 C CA . TYR A 1 83 ? 8.608 12.255 -8.879 1.00 81.62 83 TYR A CA 1
ATOM 670 C C . TYR A 1 83 ? 7.325 11.537 -9.281 1.00 81.62 83 TYR A C 1
ATOM 672 O O . TYR A 1 83 ? 7.149 11.171 -10.435 1.00 81.62 83 TYR A O 1
ATOM 680 N N . LEU A 1 84 ? 6.404 11.383 -8.332 1.00 80.69 84 LEU A N 1
ATOM 681 C CA . LEU A 1 84 ? 5.035 10.978 -8.627 1.00 80.69 84 LEU A CA 1
ATOM 682 C C . LEU A 1 84 ? 4.238 12.237 -8.992 1.00 80.69 84 LEU A C 1
ATOM 684 O O . LEU A 1 84 ? 4.086 13.129 -8.155 1.00 80.69 84 LEU A O 1
ATOM 688 N N . VAL A 1 85 ? 3.742 12.328 -10.225 1.00 81.25 85 VAL A N 1
ATOM 689 C CA . VAL A 1 85 ? 3.016 13.507 -10.719 1.00 81.25 85 VAL A CA 1
ATOM 690 C C . VAL A 1 85 ? 1.563 13.144 -11.001 1.00 81.25 85 VAL A C 1
ATOM 692 O O . VAL A 1 85 ? 1.271 12.227 -11.760 1.00 81.25 85 VAL A O 1
ATOM 695 N N . GLU A 1 86 ? 0.627 13.888 -10.415 1.00 77.62 86 GLU A N 1
ATOM 696 C CA . GLU A 1 86 ? -0.800 13.752 -10.711 1.00 77.62 86 GLU A CA 1
ATOM 697 C C . GLU A 1 86 ? -1.200 14.744 -11.815 1.00 77.62 86 GLU A C 1
ATOM 699 O O . GLU A 1 86 ? -1.159 15.959 -11.621 1.00 77.62 86 GLU A O 1
ATOM 704 N N . LEU A 1 87 ? -1.601 14.234 -12.980 1.00 77.56 87 LEU A N 1
ATO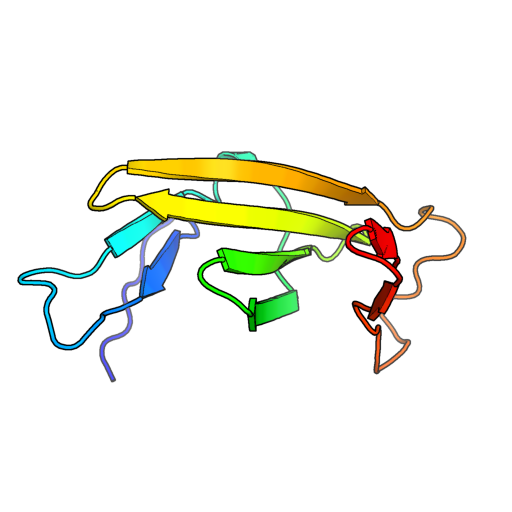M 705 C CA . LEU A 1 87 ? -2.018 15.014 -14.146 1.00 77.56 87 LEU A CA 1
ATOM 706 C C . LEU A 1 87 ? -3.452 14.634 -14.528 1.00 77.56 87 LEU A C 1
ATOM 708 O O . LEU A 1 87 ? -3.723 13.516 -14.953 1.00 77.56 87 LEU A O 1
ATOM 712 N N . SER A 1 88 ? -4.390 15.575 -14.379 1.00 75.81 88 SER A N 1
ATOM 713 C CA . SER A 1 88 ? -5.824 15.375 -14.679 1.00 75.81 88 SER A CA 1
ATOM 714 C C . SER A 1 88 ? -6.462 14.162 -13.974 1.00 75.81 88 SER A C 1
ATOM 716 O O . SER A 1 88 ? -7.332 13.501 -14.534 1.00 75.81 88 SER A O 1
ATOM 718 N N . GLY A 1 89 ? -6.020 13.854 -12.750 1.00 74.38 89 GLY A N 1
ATOM 719 C CA . GLY A 1 89 ? -6.490 12.698 -11.973 1.00 74.38 89 GLY A CA 1
ATOM 720 C C . GLY A 1 89 ? -5.822 11.366 -12.335 1.00 74.38 89 GLY A C 1
ATOM 721 O O . GLY A 1 89 ? -6.133 10.350 -11.718 1.00 74.38 89 GLY A O 1
ATOM 722 N N . ALA A 1 90 ? -4.894 11.355 -13.296 1.00 72.25 90 ALA A N 1
ATOM 723 C CA . ALA A 1 90 ? -4.028 10.215 -13.572 1.00 72.25 90 ALA A CA 1
ATOM 724 C C . ALA A 1 90 ? -2.688 10.377 -12.842 1.00 72.25 90 ALA A C 1
ATOM 726 O O . ALA A 1 90 ? -2.112 11.465 -12.823 1.00 72.25 90 ALA A O 1
ATOM 727 N N . LEU A 1 91 ? -2.184 9.291 -12.257 1.00 70.44 91 LEU A N 1
ATOM 728 C CA . LEU A 1 91 ? -0.845 9.247 -11.673 1.00 70.44 91 LEU A CA 1
ATOM 729 C C . LEU A 1 91 ? 0.157 8.850 -12.754 1.00 70.44 91 LEU A C 1
ATOM 731 O O . LEU A 1 91 ? -0.001 7.810 -13.393 1.00 70.44 91 LEU A O 1
ATOM 735 N N . LEU A 1 92 ? 1.169 9.686 -12.944 1.00 70.44 92 LEU A N 1
ATOM 736 C CA . LEU A 1 92 ? 2.288 9.470 -13.847 1.00 70.44 92 LEU A CA 1
ATOM 737 C C . LEU A 1 92 ? 3.576 9.374 -13.032 1.00 70.44 92 LEU A C 1
ATOM 739 O O . LEU A 1 92 ? 3.715 10.018 -11.986 1.00 70.44 92 LEU A O 1
ATOM 743 N N . LEU A 1 93 ? 4.475 8.520 -13.512 1.00 68.00 93 LEU A N 1
ATOM 744 C CA . LEU A 1 93 ? 5.739 8.178 -12.875 1.00 68.00 93 LEU A CA 1
ATOM 745 C C . LEU A 1 93 ? 6.915 8.576 -13.764 1.00 68.00 93 LEU A C 1
ATOM 747 O O . LEU A 1 93 ? 6.761 8.447 -15.001 1.00 68.00 93 LEU A O 1
#

Organism: Solanum tuberosum (NCBI:txid4113)

Sequence (93 aa):
MVHHNGADSFLAFWRSEDLDWTHIDVVNHAVVIISLVYHKGEFYSMSYSGKVRAYEVAGPNVKTRLVGEIDENTFNSRVIEYYLVELSGALLL

Radius of gyration: 14.12 Å; Cα contacts (8 Å, |Δi|>4): 130; chains: 1; bounding box: 32×26×37 Å